Protein AF-0000000082829145 (afdb_homodimer)

Solvent-accessible surface area (backbone atoms only — not comparable to full-atom values): 9232 Å² total; per-residue (Å²): 115,72,64,49,70,62,58,74,67,75,69,55,41,47,52,39,36,50,47,48,38,61,70,49,51,44,55,50,40,52,54,29,48,72,74,36,54,67,49,25,45,45,22,25,45,38,38,21,51,51,17,46,53,55,36,31,68,70,41,58,73,79,53,17,55,54,51,51,51,51,52,48,51,52,46,54,54,52,47,51,60,60,67,64,53,73,132,115,74,64,49,69,62,60,72,66,77,69,53,42,49,53,40,36,49,47,48,37,61,71,49,51,44,55,50,40,53,54,29,47,72,75,36,54,67,48,26,46,45,22,25,45,38,38,21,52,52,17,47,50,54,36,31,67,70,41,58,72,79,53,18,54,55,51,50,52,52,52,50,52,51,46,54,54,53,47,50,59,59,68,65,52,72,131

Secondary structure (DSSP, 8-state):
--EEE-TT--S-HHHHHHHHIIIIIHHHHHHHHHH-HHHHHHHHHHHHHHHHHHHHTTS-HHHHHHHHHHHHHHHHHHHHHHHSS--/--EEE-TT--S-HHHHHHHHIIIIIHHHHHHHHHH-HHHHHHHHHHHHHHHHHHHHTTS-HHHHHHHHHHHHHHHHHHHHHHHSS--

Foldseek 3Di:
DDPPCLPPQDDDPVSSVVVCCVPPVVVVLVVCVVPPPVVSVVSVVVVVVVVLVVQLVVDDVVVSVVVSVVVVVVVVVVVVVVVPPDD/DDPPCLPPQDDDPVSSVVVCCVPPVVVVLVVCVVPPPVVSVVSVVVVVVVVLVVQLVVDDVVVSVVVSVVVVVVVVVVVVVVVPPDD

Structure (mmCIF, N/CA/C/O backbone):
data_AF-0000000082829145-model_v1
#
loop_
_entity.id
_entity.type
_entity.pdbx_description
1 polymer 'Uncharacterized protein'
#
loop_
_atom_site.group_PDB
_atom_site.id
_atom_site.type_symbol
_atom_site.label_atom_id
_atom_site.label_alt_id
_atom_site.label_comp_id
_atom_site.label_asym_id
_atom_site.label_entity_id
_atom_si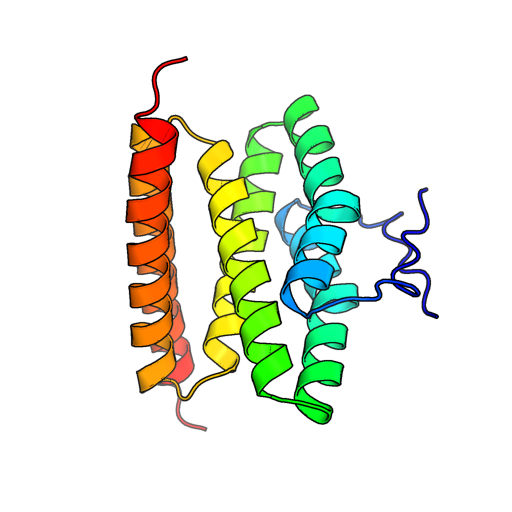te.label_seq_id
_atom_site.pdbx_PDB_ins_code
_atom_site.Cartn_x
_atom_site.Cartn_y
_atom_site.Cartn_z
_atom_site.occupancy
_atom_site.B_iso_or_equiv
_atom_site.auth_seq_id
_atom_site.auth_comp_id
_atom_site.auth_asym_id
_atom_site.auth_atom_id
_atom_site.pdbx_PDB_model_num
ATOM 1 N N . MET A 1 1 ? 23.922 -7.949 -1.153 1 25.48 1 MET A N 1
ATOM 2 C CA . MET A 1 1 ? 22.75 -7.422 -0.442 1 25.48 1 MET A CA 1
ATOM 3 C C . MET A 1 1 ? 22.406 -6.023 -0.942 1 25.48 1 MET A C 1
ATOM 5 O O . MET A 1 1 ? 23.25 -5.133 -0.957 1 25.48 1 MET A O 1
ATOM 9 N N . LYS A 1 2 ? 21.469 -5.723 -1.806 1 33.09 2 LYS A N 1
ATOM 10 C CA . LYS A 1 2 ? 21.594 -4.555 -2.672 1 33.09 2 LYS A CA 1
ATOM 11 C C . LYS A 1 2 ? 21.172 -3.281 -1.944 1 33.09 2 LYS A C 1
ATOM 13 O O . LYS A 1 2 ? 20.156 -3.273 -1.232 1 33.09 2 LYS A O 1
ATOM 18 N N . GLN A 1 3 ? 22.031 -2.449 -1.451 1 35.38 3 GLN A N 1
ATOM 19 C CA . GLN A 1 3 ? 21.859 -1.086 -0.962 1 35.38 3 GLN A CA 1
ATOM 20 C C . GLN A 1 3 ? 20.891 -0.3 -1.842 1 35.38 3 GLN A C 1
ATOM 22 O O . GLN A 1 3 ? 21.078 -0.202 -3.055 1 35.38 3 GLN A O 1
ATOM 27 N N . ILE A 1 4 ? 19.594 -0.264 -1.387 1 41.59 4 ILE A N 1
ATOM 28 C CA . ILE A 1 4 ? 18.766 0.614 -2.201 1 41.59 4 ILE A CA 1
ATOM 29 C C . ILE A 1 4 ? 19.047 2.07 -1.847 1 41.59 4 ILE A C 1
ATOM 31 O O . ILE A 1 4 ? 18.984 2.455 -0.676 1 41.59 4 ILE A O 1
ATOM 35 N N . GLU A 1 5 ? 19.906 2.652 -2.475 1 42.53 5 GLU A N 1
ATOM 36 C CA . GLU A 1 5 ? 20.125 4.086 -2.342 1 42.53 5 GLU A CA 1
ATOM 37 C C . GLU A 1 5 ? 18.859 4.883 -2.631 1 42.53 5 GLU A C 1
ATOM 39 O O . GLU A 1 5 ? 18.391 4.922 -3.771 1 42.53 5 GLU A O 1
ATOM 44 N N . LEU A 1 6 ? 18 4.969 -1.612 1 48.91 6 LEU A N 1
ATOM 45 C CA . LEU A 1 6 ? 16.828 5.836 -1.745 1 48.91 6 LEU A CA 1
ATOM 46 C C . LEU A 1 6 ? 17.25 7.285 -1.964 1 48.91 6 LEU A C 1
ATOM 48 O O . LEU A 1 6 ? 16.406 8.188 -1.97 1 48.91 6 LEU A O 1
ATOM 52 N N . ASN A 1 7 ? 18.5 7.559 -1.82 1 48.94 7 ASN A N 1
ATOM 53 C CA . ASN A 1 7 ? 18.938 8.953 -1.82 1 48.94 7 ASN A CA 1
ATOM 54 C C . ASN A 1 7 ? 18.219 9.766 -2.895 1 48.94 7 ASN A C 1
ATOM 56 O O . ASN A 1 7 ? 17.938 10.945 -2.697 1 48.94 7 ASN A O 1
ATOM 60 N N . THR A 1 8 ? 18.5 9.445 -4.152 1 50.94 8 THR A N 1
ATOM 61 C CA . THR A 1 8 ? 18.234 10.461 -5.164 1 50.94 8 THR A CA 1
ATOM 62 C C . THR A 1 8 ? 16.828 10.289 -5.738 1 50.94 8 THR A C 1
ATOM 64 O O . THR A 1 8 ? 16.641 10.328 -6.957 1 50.94 8 THR A O 1
ATOM 67 N N . ILE A 1 9 ? 15.969 9.734 -4.91 1 56.34 9 ILE A N 1
ATOM 68 C CA . ILE A 1 9 ? 14.68 9.68 -5.586 1 56.34 9 ILE A CA 1
ATOM 69 C C . ILE A 1 9 ? 14.141 11.094 -5.793 1 56.34 9 ILE A C 1
ATOM 71 O O . ILE A 1 9 ? 13.906 11.82 -4.824 1 56.34 9 ILE A O 1
ATOM 75 N N . SER A 1 10 ? 14.641 11.672 -6.941 1 65.38 10 SER A N 1
ATOM 76 C CA . SER A 1 10 ? 14.117 12.977 -7.344 1 65.38 10 SER A CA 1
ATOM 77 C C . SER A 1 10 ? 12.867 12.82 -8.203 1 65.38 10 SER A C 1
ATOM 79 O O . SER A 1 10 ? 12.711 11.828 -8.914 1 65.38 10 SER A O 1
ATOM 81 N N . GLY A 1 11 ? 11.758 13.453 -7.809 1 79.38 11 GLY A N 1
ATOM 82 C CA . GLY A 1 11 ? 10.531 13.492 -8.594 1 79.38 11 GLY A CA 1
ATOM 83 C C . GLY A 1 11 ? 9.305 13.828 -7.766 1 79.38 11 GLY A C 1
ATOM 84 O O . GLY A 1 11 ? 9.422 14.289 -6.629 1 79.38 11 GLY A O 1
ATOM 85 N N . THR A 1 12 ? 8.156 13.766 -8.391 1 90.06 12 THR A N 1
ATOM 86 C CA . THR A 1 12 ? 6.895 13.977 -7.699 1 90.06 12 THR A CA 1
ATOM 87 C C . THR A 1 12 ? 6.633 12.859 -6.695 1 90.06 12 THR A C 1
ATOM 89 O O . THR A 1 12 ? 7.297 11.82 -6.727 1 90.06 12 THR A O 1
ATOM 92 N N . SER A 1 13 ? 5.844 13.117 -5.766 1 92.44 13 SER A N 1
ATOM 93 C CA . SER A 1 13 ? 5.535 12.172 -4.699 1 92.44 13 SER A CA 1
ATOM 94 C C . SER A 1 13 ? 5.102 10.82 -5.27 1 92.44 13 SER A C 1
ATOM 96 O O . SER A 1 13 ? 5.48 9.773 -4.75 1 92.44 13 SER A O 1
ATOM 98 N N . ASP A 1 14 ? 4.336 10.867 -6.344 1 94 14 ASP A N 1
ATOM 99 C CA . ASP A 1 14 ? 3.885 9.625 -6.965 1 94 14 ASP A CA 1
ATOM 100 C C . ASP A 1 14 ? 5.051 8.883 -7.617 1 94 14 ASP A C 1
ATOM 102 O O . ASP A 1 14 ? 5.109 7.652 -7.574 1 94 14 ASP A O 1
ATOM 106 N N . GLN A 1 15 ? 5.988 9.586 -8.195 1 93.5 15 GLN A N 1
ATOM 107 C CA . GLN A 1 15 ? 7.156 8.977 -8.828 1 93.5 15 GLN A CA 1
ATOM 108 C C . GLN A 1 15 ? 8.062 8.328 -7.789 1 93.5 15 GLN A C 1
ATOM 110 O O . GLN A 1 15 ? 8.648 7.273 -8.039 1 93.5 15 GLN A O 1
ATOM 115 N N . ILE A 1 16 ? 8.18 9.023 -6.664 1 93 16 ILE A N 1
ATOM 116 C CA . ILE A 1 16 ? 9 8.492 -5.582 1 93 16 ILE A CA 1
ATOM 117 C C . ILE A 1 16 ? 8.414 7.164 -5.098 1 93 16 ILE A C 1
ATOM 119 O O . ILE A 1 16 ? 9.141 6.188 -4.906 1 93 16 ILE A O 1
ATOM 123 N N . ALA A 1 17 ? 7.082 7.121 -4.918 1 95.12 17 ALA A N 1
ATOM 124 C CA . ALA A 1 17 ? 6.418 5.883 -4.527 1 95.12 17 ALA A CA 1
ATOM 125 C C . ALA A 1 17 ? 6.676 4.773 -5.543 1 95.12 17 ALA A C 1
ATOM 127 O O . ALA A 1 17 ? 7.031 3.654 -5.176 1 95.12 17 ALA A O 1
ATOM 128 N N . GLU A 1 18 ? 6.59 5.074 -6.797 1 94.75 18 GLU A N 1
ATOM 129 C CA . GLU A 1 18 ? 6.797 4.098 -7.859 1 94.75 18 GLU A CA 1
ATOM 130 C C . GLU A 1 18 ? 8.219 3.533 -7.824 1 94.75 18 GLU A C 1
ATOM 132 O O . GLU A 1 18 ? 8.422 2.338 -8.039 1 94.75 18 GLU A O 1
ATOM 137 N N . GLU A 1 19 ? 9.109 4.422 -7.566 1 92.62 19 GLU A N 1
ATOM 138 C CA . GLU A 1 19 ? 10.5 3.984 -7.539 1 92.62 19 GLU A CA 1
ATOM 139 C C . GLU A 1 19 ? 10.758 3.016 -6.387 1 92.62 19 GLU A C 1
ATOM 141 O O . GLU A 1 19 ? 11.484 2.035 -6.543 1 92.62 19 GLU A O 1
ATOM 146 N N . ILE A 1 20 ? 10.18 3.299 -5.215 1 92.62 20 ILE A N 1
ATOM 147 C CA . ILE A 1 20 ? 10.32 2.398 -4.074 1 92.62 20 ILE A CA 1
ATOM 148 C C . ILE A 1 20 ? 9.734 1.031 -4.422 1 92.62 20 ILE A C 1
ATOM 150 O O . ILE A 1 20 ? 10.344 -0.002 -4.137 1 92.62 20 ILE A O 1
ATOM 154 N N . PHE A 1 21 ? 8.562 1.015 -5.074 1 95.19 21 PHE A N 1
ATOM 155 C CA . PHE A 1 21 ? 7.91 -0.24 -5.434 1 95.19 21 PHE A CA 1
ATOM 156 C C . PHE A 1 21 ? 8.711 -0.979 -6.5 1 95.19 21 PHE A C 1
ATOM 158 O O . PHE A 1 21 ? 8.836 -2.203 -6.449 1 95.19 21 PHE A O 1
ATOM 165 N N . LYS A 1 22 ? 9.289 -0.278 -7.418 1 93.81 22 LYS A N 1
ATOM 166 C CA . LYS A 1 22 ? 10.031 -0.896 -8.516 1 93.81 22 LYS A CA 1
ATOM 167 C C . LYS A 1 22 ? 11.367 -1.437 -8.031 1 93.81 22 LYS A C 1
ATOM 169 O O . LYS A 1 22 ? 11.797 -2.516 -8.453 1 93.81 22 LYS A O 1
ATOM 174 N N . LYS A 1 23 ? 11.961 -0.763 -7.121 1 91 23 LYS A N 1
ATOM 175 C CA . LYS A 1 23 ? 13.336 -1.09 -6.766 1 91 23 LYS A CA 1
ATOM 176 C C . LYS A 1 23 ? 13.391 -1.961 -5.516 1 91 23 LYS A C 1
ATOM 178 O O . LYS A 1 23 ? 14.359 -2.691 -5.301 1 91 23 LYS A O 1
ATOM 183 N N . ILE A 1 24 ? 12.359 -1.822 -4.742 1 91.5 24 ILE A N 1
ATOM 184 C CA . ILE A 1 24 ? 12.445 -2.504 -3.455 1 91.5 24 ILE A CA 1
ATOM 185 C C . ILE A 1 24 ? 11.328 -3.535 -3.34 1 91.5 24 ILE A C 1
ATOM 187 O O . ILE A 1 24 ? 11.586 -4.738 -3.281 1 91.5 24 ILE A O 1
ATOM 191 N N . ILE A 1 25 ? 10.07 -3.127 -3.418 1 95.12 25 ILE A N 1
ATOM 192 C CA . ILE A 1 25 ? 8.93 -3.986 -3.1 1 95.12 25 ILE A CA 1
ATOM 193 C C . ILE A 1 25 ? 8.711 -4.992 -4.227 1 95.12 25 ILE A C 1
ATOM 195 O O . ILE A 1 25 ? 8.531 -6.188 -3.975 1 95.12 25 ILE A O 1
ATOM 199 N N . GLY A 1 26 ? 8.781 -4.488 -5.445 1 94.5 26 GLY A N 1
ATOM 200 C CA . GLY A 1 26 ? 8.57 -5.355 -6.594 1 94.5 26 GLY A CA 1
ATOM 201 C C . GLY A 1 26 ? 9.508 -6.551 -6.613 1 94.5 26 GLY A C 1
ATOM 202 O O . GLY A 1 26 ? 9.062 -7.695 -6.66 1 94.5 26 GLY A O 1
ATOM 203 N N . PRO A 1 27 ? 10.797 -6.266 -6.57 1 93 27 PRO A N 1
ATOM 204 C CA . PRO A 1 27 ? 11.773 -7.359 -6.582 1 93 27 PRO A CA 1
ATOM 205 C C . PRO A 1 27 ? 11.586 -8.328 -5.414 1 93 27 PRO A C 1
ATOM 207 O O . PRO A 1 27 ? 11.805 -9.531 -5.566 1 93 27 PRO A O 1
ATOM 210 N N . MET A 1 28 ? 11.148 -7.848 -4.262 1 91.81 28 MET A N 1
ATOM 211 C CA . MET A 1 28 ? 10.891 -8.719 -3.117 1 91.81 28 MET A CA 1
ATOM 212 C C . MET A 1 28 ? 9.695 -9.633 -3.389 1 91.81 28 MET A C 1
ATOM 214 O O . MET A 1 28 ? 9.742 -10.82 -3.07 1 91.81 28 MET A O 1
ATOM 218 N N . VAL A 1 29 ? 8.703 -9.125 -3.99 1 95.44 29 VAL A N 1
ATOM 219 C CA . VAL A 1 29 ? 7.527 -9.922 -4.336 1 95.44 29 VAL A CA 1
ATOM 220 C C . VAL A 1 29 ? 7.906 -11 -5.348 1 95.44 29 VAL A C 1
ATOM 222 O O . VAL A 1 29 ? 7.492 -12.148 -5.219 1 95.44 29 VAL A O 1
ATOM 225 N N . ASP A 1 30 ? 8.695 -10.594 -6.293 1 94.62 30 ASP A N 1
ATOM 226 C CA . ASP A 1 30 ? 9.125 -11.555 -7.305 1 94.62 30 ASP A CA 1
ATOM 227 C C . ASP A 1 30 ? 9.891 -12.711 -6.668 1 94.62 30 ASP A C 1
ATOM 229 O O . ASP A 1 30 ? 9.664 -13.875 -7.004 1 94.62 30 ASP A O 1
ATOM 233 N N . GLU A 1 31 ? 10.82 -12.336 -5.785 1 91.44 31 GLU A N 1
ATOM 234 C CA . GLU A 1 31 ? 11.602 -13.359 -5.102 1 91.44 31 GLU A CA 1
ATOM 235 C C . GLU A 1 31 ? 10.695 -14.281 -4.285 1 91.44 31 GLU A C 1
ATOM 237 O O . GLU A 1 31 ? 10.852 -15.508 -4.328 1 91.44 31 GLU A O 1
ATOM 242 N N . MET A 1 32 ? 9.75 -13.727 -3.57 1 92.38 32 MET A N 1
ATOM 243 C CA . MET A 1 32 ? 8.836 -14.516 -2.752 1 92.38 32 MET A CA 1
ATOM 244 C C . MET A 1 32 ? 7.949 -15.398 -3.627 1 92.38 32 MET A C 1
ATOM 246 O O . MET A 1 32 ? 7.68 -16.547 -3.281 1 92.38 32 MET A O 1
ATOM 250 N N . ASN A 1 33 ? 7.508 -14.781 -4.738 1 94.69 33 ASN A N 1
ATOM 251 C CA . ASN A 1 33 ? 6.68 -15.547 -5.664 1 94.69 33 ASN A CA 1
ATOM 252 C C . ASN A 1 33 ? 7.414 -16.781 -6.176 1 94.69 33 ASN A C 1
ATOM 254 O O . ASN A 1 33 ? 6.797 -17.828 -6.402 1 94.69 33 ASN A O 1
ATOM 258 N N . SER A 1 34 ? 8.656 -16.594 -6.348 1 93.88 34 SER A N 1
ATOM 259 C CA . SER A 1 34 ? 9.461 -17.688 -6.887 1 93.88 34 SER A CA 1
ATOM 260 C C . SER A 1 34 ? 9.703 -18.75 -5.836 1 93.88 34 SER A C 1
ATOM 262 O O . SER A 1 34 ? 9.906 -19.922 -6.172 1 93.88 34 SER A O 1
ATOM 264 N N . GLN A 1 35 ? 9.625 -18.438 -4.559 1 91.38 35 GLN A N 1
ATOM 265 C CA . GLN A 1 35 ? 9.945 -19.375 -3.482 1 91.38 35 GLN A CA 1
ATOM 266 C C . GLN A 1 35 ? 8.68 -19.922 -2.838 1 91.38 35 GLN A C 1
ATOM 268 O O . GLN A 1 35 ? 8.578 -21.125 -2.588 1 91.38 35 GLN A O 1
ATOM 273 N N . ASP A 1 36 ? 7.727 -19.062 -2.482 1 93.12 36 ASP A N 1
ATOM 274 C CA . ASP A 1 36 ? 6.504 -19.375 -1.753 1 93.12 36 ASP A CA 1
ATOM 275 C C . ASP A 1 36 ? 5.398 -18.375 -2.068 1 93.12 36 ASP A C 1
ATOM 277 O O . ASP A 1 36 ? 5.34 -17.297 -1.466 1 93.12 36 ASP A O 1
ATOM 281 N N . LYS A 1 37 ? 4.5 -18.766 -2.838 1 94 37 LYS A N 1
ATOM 282 C CA . LYS A 1 37 ? 3.426 -17.891 -3.287 1 94 37 LYS A CA 1
ATOM 283 C C . LYS A 1 37 ? 2.598 -17.375 -2.109 1 94 37 LYS A C 1
ATOM 285 O O . LYS A 1 37 ? 2.105 -16.25 -2.129 1 94 37 LYS A O 1
ATOM 290 N N . ASP A 1 38 ? 2.451 -18.203 -1.12 1 95.19 38 ASP A N 1
ATOM 291 C CA . ASP A 1 38 ? 1.685 -17.781 0.053 1 95.19 38 ASP A CA 1
ATOM 292 C C . ASP A 1 38 ? 2.383 -16.656 0.795 1 95.19 38 ASP A C 1
ATOM 294 O O . ASP A 1 38 ? 1.726 -15.742 1.313 1 95.19 38 ASP A O 1
ATOM 298 N N . SER A 1 39 ? 3.744 -16.766 0.808 1 94.38 39 SER A N 1
ATOM 299 C CA . SER A 1 39 ? 4.508 -15.688 1.423 1 94.38 39 SER A CA 1
ATOM 300 C C . SER A 1 39 ? 4.34 -14.383 0.651 1 94.38 39 SER A C 1
ATOM 302 O O . SER A 1 39 ? 4.258 -13.305 1.248 1 94.38 39 SER A O 1
ATOM 304 N N . ALA A 1 40 ? 4.266 -14.453 -0.682 1 96.25 40 ALA A N 1
ATOM 305 C CA . ALA A 1 40 ? 4.047 -13.273 -1.511 1 96.25 40 ALA A CA 1
ATOM 306 C C . ALA A 1 40 ? 2.676 -12.656 -1.245 1 96.25 40 ALA A C 1
ATOM 308 O O . ALA A 1 40 ? 2.543 -11.438 -1.145 1 96.25 40 ALA A O 1
ATOM 309 N N . LYS A 1 41 ? 1.713 -13.492 -1.046 1 96.94 41 LYS A N 1
ATOM 310 C CA . LYS A 1 41 ? 0.36 -13.031 -0.75 1 96.94 41 LYS A CA 1
ATOM 311 C C . LYS A 1 41 ? 0.314 -12.281 0.578 1 96.94 41 LYS A C 1
ATOM 313 O O . LYS A 1 41 ? -0.281 -11.203 0.668 1 96.94 41 LYS A O 1
ATOM 318 N N . VAL A 1 42 ? 0.936 -12.875 1.525 1 96.81 42 VAL A N 1
ATOM 319 C CA . VAL A 1 42 ? 0.949 -12.25 2.846 1 96.81 42 VAL A CA 1
ATOM 320 C C . VAL A 1 42 ? 1.7 -10.922 2.783 1 96.81 42 VAL A C 1
ATOM 322 O O . VAL A 1 42 ? 1.271 -9.93 3.379 1 96.81 42 VAL A O 1
ATOM 325 N N . PHE A 1 43 ? 2.807 -10.891 2.082 1 96.88 43 PHE A N 1
ATOM 326 C CA . PHE A 1 43 ? 3.605 -9.68 1.949 1 96.88 43 PHE A CA 1
ATOM 327 C C . PHE A 1 43 ? 2.811 -8.586 1.25 1 96.88 43 PHE A C 1
ATOM 329 O O . PHE A 1 43 ? 2.727 -7.461 1.747 1 96.88 43 PHE A O 1
ATOM 336 N N . THR A 1 44 ? 2.197 -8.906 0.156 1 98 44 THR A N 1
ATOM 337 C CA . THR A 1 44 ? 1.479 -7.891 -0.608 1 98 44 THR A CA 1
ATOM 338 C C . THR A 1 44 ? 0.22 -7.449 0.131 1 98 44 THR A C 1
ATOM 340 O O . THR A 1 44 ? -0.183 -6.289 0.039 1 98 44 THR A O 1
ATOM 343 N N . PHE A 1 45 ? -0.374 -8.328 0.853 1 97.88 45 PHE A N 1
ATOM 344 C CA . PHE A 1 45 ? -1.474 -7.953 1.734 1 97.88 45 PHE A CA 1
ATOM 345 C C . PHE A 1 45 ? -1.02 -6.914 2.754 1 97.88 45 PHE A C 1
ATOM 347 O O . PHE A 1 45 ? -1.691 -5.902 2.959 1 97.88 45 PHE A O 1
ATOM 354 N N . SER A 1 46 ? 0.057 -7.211 3.381 1 97.75 46 SER A N 1
ATOM 355 C CA . SER A 1 46 ? 0.587 -6.312 4.402 1 97.75 46 SER A CA 1
ATOM 356 C C . SER A 1 46 ? 0.926 -4.945 3.82 1 97.75 46 SER A C 1
ATOM 358 O O . SER A 1 46 ? 0.647 -3.916 4.438 1 97.75 46 SER A O 1
ATOM 360 N N . VAL A 1 47 ? 1.551 -4.957 2.59 1 98.12 47 VAL A N 1
ATOM 361 C CA . VAL A 1 47 ? 1.908 -3.711 1.921 1 98.12 47 VAL A CA 1
ATOM 362 C C . VAL A 1 47 ? 0.648 -2.895 1.639 1 98.12 47 VAL A C 1
ATOM 364 O O . VAL A 1 47 ? 0.608 -1.691 1.905 1 98.12 47 VAL A O 1
ATOM 367 N N . MET A 1 48 ? -0.401 -3.537 1.116 1 98 48 MET A N 1
ATOM 368 C CA . MET A 1 48 ? -1.664 -2.859 0.842 1 98 48 MET A CA 1
ATOM 369 C C . MET A 1 48 ? -2.279 -2.311 2.125 1 98 48 MET A C 1
ATOM 371 O O . MET A 1 48 ? -2.711 -1.158 2.17 1 98 48 MET A O 1
ATOM 375 N N . TRP A 1 49 ? -2.305 -3.072 3.154 1 97.75 49 TRP A N 1
ATOM 376 C CA . TRP A 1 49 ? -2.9 -2.711 4.438 1 97.75 49 TRP A CA 1
ATOM 377 C C . TRP A 1 49 ? -2.191 -1.507 5.047 1 97.75 49 TRP A C 1
ATOM 379 O O . TRP A 1 49 ? -2.838 -0.541 5.461 1 97.75 49 TRP A O 1
ATOM 389 N N . LEU A 1 50 ? -0.926 -1.587 5.09 1 97.94 50 LEU A N 1
ATOM 390 C CA . LEU A 1 5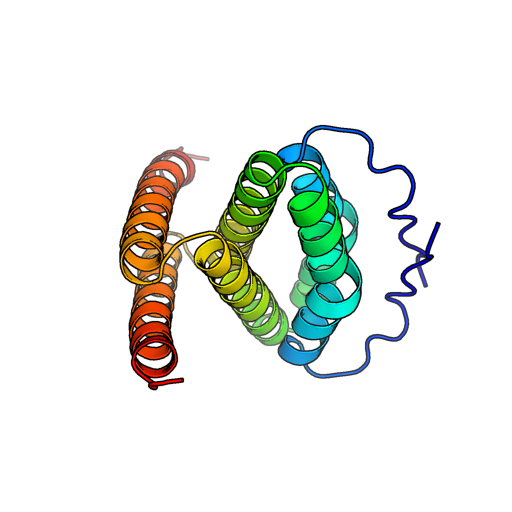0 ? -0.128 -0.491 5.633 1 97.94 50 LEU A CA 1
ATOM 391 C C . LEU A 1 50 ? -0.27 0.761 4.773 1 97.94 50 LEU A C 1
ATOM 393 O O . LEU A 1 50 ? -0.308 1.876 5.297 1 97.94 50 LEU A O 1
ATOM 397 N N . GLY A 1 51 ? -0.342 0.543 3.432 1 98.06 51 GLY A N 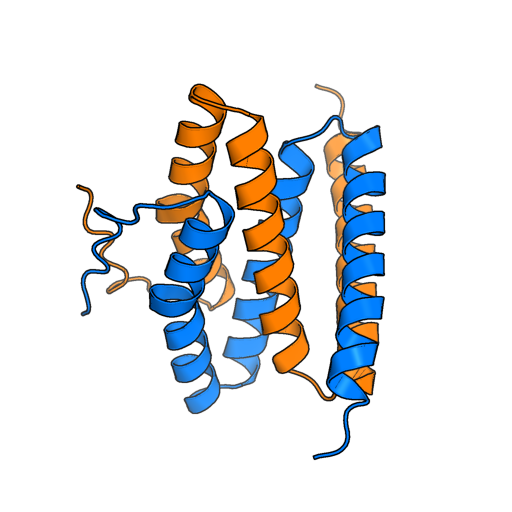1
ATOM 398 C CA . GLY A 1 51 ? -0.608 1.672 2.553 1 98.06 51 GLY A CA 1
ATOM 399 C C . GLY A 1 51 ? -1.929 2.357 2.848 1 98.06 51 GLY A C 1
ATOM 400 O O . GLY A 1 51 ? -2.002 3.588 2.871 1 98.06 51 GLY A O 1
ATOM 401 N N . MET A 1 52 ? -3.002 1.62 3.105 1 97.56 52 MET A N 1
ATOM 402 C CA . MET A 1 52 ? -4.309 2.174 3.451 1 97.56 52 MET A CA 1
ATOM 403 C C . MET A 1 52 ? -4.242 2.945 4.766 1 97.56 52 MET A C 1
ATOM 405 O O . MET A 1 52 ? -4.832 4.016 4.891 1 97.56 52 MET A O 1
ATOM 409 N N . ALA A 1 53 ? -3.502 2.385 5.688 1 96.69 53 ALA A N 1
ATOM 410 C CA . ALA A 1 53 ? -3.395 3.018 7 1 96.69 53 ALA A CA 1
ATOM 411 C C . ALA A 1 53 ? -2.688 4.367 6.898 1 96.69 53 ALA A C 1
ATOM 413 O O . ALA A 1 53 ? -3.115 5.348 7.516 1 96.69 53 ALA A O 1
ATOM 414 N N . LEU A 1 54 ? -1.623 4.43 6.113 1 97.19 54 LEU A N 1
ATOM 415 C CA . LEU A 1 54 ? -0.886 5.68 5.953 1 97.19 54 LEU A CA 1
ATOM 416 C C . LEU A 1 54 ? -1.739 6.727 5.246 1 97.19 54 LEU A C 1
ATOM 418 O O . LEU A 1 54 ? -1.735 7.898 5.629 1 97.19 54 LEU A O 1
ATOM 422 N N . TYR A 1 55 ? -2.42 6.258 4.207 1 97.31 55 TYR A N 1
ATOM 423 C CA . TYR A 1 55 ? -3.285 7.18 3.479 1 97.31 55 TYR A CA 1
ATOM 424 C C . TYR A 1 55 ? -4.418 7.68 4.367 1 97.31 55 TYR A C 1
ATOM 426 O O . TYR A 1 55 ? -4.738 8.875 4.363 1 97.31 55 TYR A O 1
ATOM 434 N N . ALA A 1 56 ? -5.031 6.844 5.172 1 96.12 56 ALA A N 1
ATOM 435 C CA . ALA A 1 56 ? -6.102 7.211 6.094 1 96.12 56 ALA A CA 1
ATOM 436 C C . ALA A 1 56 ? -5.633 8.266 7.09 1 96.12 56 ALA A C 1
ATOM 438 O O . ALA A 1 56 ? -6.387 9.18 7.445 1 96.12 56 ALA A O 1
ATOM 439 N N . ALA A 1 57 ? -4.406 8.156 7.473 1 94.94 57 ALA A N 1
ATOM 440 C CA . ALA A 1 57 ? -3.854 9.039 8.5 1 94.94 57 ALA A CA 1
ATOM 441 C C . ALA A 1 57 ? -3.703 10.461 7.98 1 94.94 57 ALA A C 1
ATOM 443 O O . ALA A 1 57 ? -3.482 11.391 8.758 1 94.94 57 ALA A O 1
ATOM 444 N N . GLN A 1 58 ? -3.844 10.594 6.664 1 95.94 58 GLN A N 1
ATOM 445 C CA . GLN A 1 58 ? -3.709 11.93 6.078 1 95.94 58 GLN A CA 1
ATOM 446 C C . GLN A 1 58 ? -4.996 12.727 6.234 1 95.94 58 GLN A C 1
ATOM 448 O O . GLN A 1 58 ? -5.031 13.922 5.93 1 95.94 58 GLN A O 1
ATOM 453 N N . PHE A 1 59 ? -6.047 12.109 6.727 1 94.5 59 PHE A N 1
ATOM 454 C CA . PHE A 1 59 ? -7.363 12.734 6.797 1 94.5 59 PHE A CA 1
ATOM 455 C C . PHE A 1 59 ? -7.953 12.594 8.195 1 94.5 59 PHE A C 1
ATOM 457 O O . PHE A 1 59 ? -7.488 11.773 8.992 1 94.5 59 PHE A O 1
ATOM 464 N N . GLU A 1 60 ? -8.969 13.445 8.469 1 91.19 60 GLU A N 1
ATOM 465 C CA . GLU A 1 60 ? -9.797 13.195 9.641 1 91.19 60 GLU A CA 1
ATOM 466 C C . GLU A 1 60 ? -10.539 11.867 9.523 1 91.19 60 GLU A C 1
ATOM 468 O O . GLU A 1 60 ? -10.93 11.469 8.422 1 91.19 60 GLU A O 1
ATOM 473 N N . PRO A 1 61 ? -10.75 11.133 10.625 1 85.44 61 PRO A N 1
ATOM 474 C CA . PRO A 1 61 ? -11.305 9.781 10.594 1 85.44 61 PRO A CA 1
ATOM 475 C C . PRO A 1 61 ? -12.57 9.68 9.742 1 85.44 61 PRO A C 1
ATOM 477 O O . PRO A 1 61 ? -12.734 8.727 8.984 1 85.44 61 PRO A O 1
ATOM 480 N N . HIS A 1 62 ? -13.422 10.617 9.836 1 83.56 62 HIS A N 1
ATOM 481 C CA . HIS A 1 62 ? -14.672 10.555 9.078 1 83.56 62 HIS A CA 1
ATOM 482 C C . HIS A 1 62 ? -14.414 10.711 7.586 1 83.56 62 HIS A C 1
ATOM 484 O O . HIS A 1 62 ? -15.094 10.086 6.766 1 83.56 62 HIS A O 1
ATOM 490 N N . ASN A 1 63 ? -13.477 11.422 7.207 1 92.25 63 ASN A N 1
ATOM 491 C CA . ASN A 1 63 ? -13.117 11.633 5.805 1 92.25 63 ASN A CA 1
ATOM 492 C C . ASN A 1 63 ? -12.219 10.516 5.285 1 92.25 63 ASN A C 1
ATOM 494 O O . ASN A 1 63 ? -12.227 10.211 4.094 1 92.25 63 ASN A O 1
ATOM 498 N N . ALA A 1 64 ? -11.438 9.953 6.254 1 93.19 64 ALA A N 1
ATOM 499 C CA . ALA A 1 64 ? -10.484 8.914 5.875 1 93.19 64 ALA A CA 1
ATOM 500 C C . ALA A 1 64 ? -11.195 7.73 5.23 1 93.19 64 ALA A C 1
ATOM 502 O O . ALA A 1 64 ? -10.805 7.27 4.156 1 93.19 64 ALA A O 1
ATOM 503 N N . LYS A 1 65 ? -12.289 7.293 5.801 1 92.19 65 LYS A N 1
ATOM 504 C CA . LYS A 1 65 ? -13.016 6.129 5.305 1 92.19 65 LYS A CA 1
ATOM 505 C C . LYS A 1 65 ? -13.617 6.398 3.928 1 92.19 65 LYS A C 1
ATOM 507 O O . LYS A 1 65 ? -13.508 5.566 3.025 1 92.19 65 LYS A O 1
ATOM 512 N N . LYS A 1 66 ? -14.227 7.512 3.85 1 93.81 66 LYS A N 1
ATOM 513 C CA . LYS A 1 66 ? -14.852 7.887 2.58 1 93.81 66 LYS A CA 1
ATOM 514 C C . LYS A 1 66 ? -13.805 7.988 1.47 1 93.81 66 LYS A C 1
ATOM 516 O O . LYS A 1 66 ? -14.039 7.527 0.35 1 93.81 66 LYS A O 1
ATOM 521 N N . THR A 1 67 ? -12.758 8.57 1.786 1 95.75 67 THR A N 1
ATOM 522 C CA . THR A 1 67 ? -11.695 8.781 0.804 1 95.75 67 THR A CA 1
ATOM 523 C C . THR A 1 67 ? -11.086 7.453 0.38 1 95.75 67 THR A C 1
ATOM 525 O O . THR A 1 67 ? -10.828 7.227 -0.806 1 95.75 67 THR A O 1
ATOM 528 N N . ILE A 1 68 ? -10.828 6.578 1.336 1 95.88 68 ILE A N 1
ATOM 529 C CA . ILE A 1 68 ? -10.281 5.266 1.019 1 95.88 68 ILE A CA 1
ATOM 530 C C . ILE A 1 68 ? -11.266 4.488 0.145 1 95.88 68 ILE A C 1
ATOM 532 O O . ILE A 1 68 ? -10.875 3.914 -0.876 1 95.88 68 ILE A O 1
ATOM 536 N N . GLN A 1 69 ? -12.555 4.516 0.582 1 93.62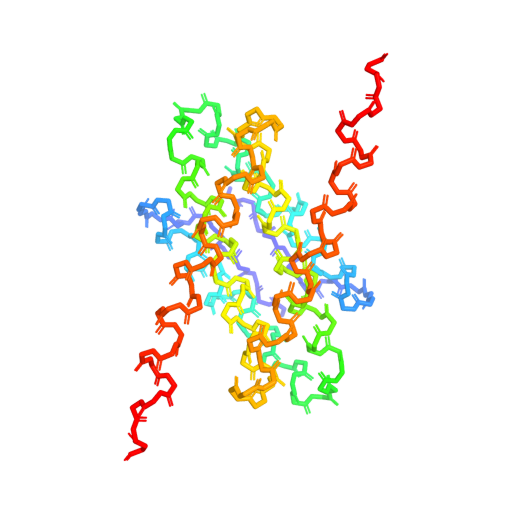 69 GLN A N 1
ATOM 537 C CA . GLN A 1 69 ? -13.562 3.801 -0.191 1 93.62 69 GLN A CA 1
ATOM 538 C C . GLN A 1 69 ? -13.648 4.34 -1.616 1 93.62 69 GLN A C 1
ATOM 540 O O . GLN A 1 69 ? -13.758 3.568 -2.572 1 93.62 69 GLN A O 1
ATOM 545 N N . PHE A 1 70 ? -13.617 5.617 -1.738 1 95.94 70 PHE A N 1
ATOM 546 C CA . PHE A 1 70 ? -13.648 6.23 -3.061 1 95.94 70 PHE A CA 1
ATOM 547 C C . PHE A 1 70 ? -12.453 5.781 -3.896 1 95.94 70 PHE A C 1
ATOM 549 O O . PHE A 1 70 ? -12.609 5.43 -5.07 1 95.94 70 PHE A O 1
ATOM 556 N N . SER A 1 71 ? -11.289 5.773 -3.307 1 96.06 71 SER A N 1
ATOM 557 C CA . SER A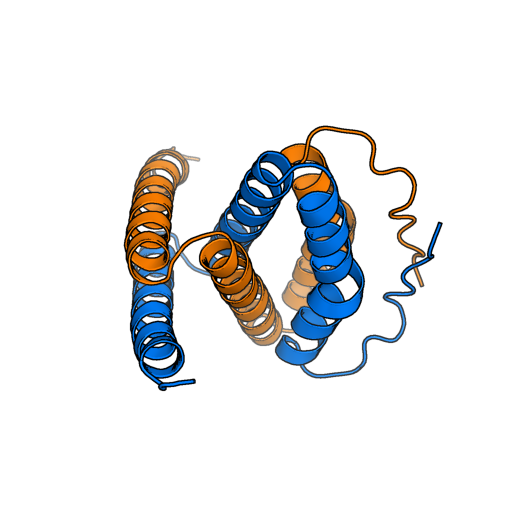 1 71 ? -10.062 5.379 -4 1 96.06 71 SER A CA 1
ATOM 558 C C . SER A 1 71 ? -10.109 3.912 -4.41 1 96.06 71 SER A C 1
ATOM 560 O O . SER A 1 71 ? -9.672 3.555 -5.508 1 96.06 71 SER A O 1
ATOM 562 N N . VAL A 1 72 ? -10.672 3.127 -3.545 1 95.38 72 VAL A N 1
ATOM 563 C CA . VAL A 1 72 ? -10.797 1.702 -3.83 1 95.38 72 VAL A CA 1
ATOM 564 C C . VAL A 1 72 ? -11.773 1.488 -4.988 1 95.38 72 VAL A C 1
ATOM 566 O O . VAL A 1 72 ? -11.508 0.688 -5.887 1 95.38 72 VAL A O 1
ATOM 569 N N . ASP A 1 73 ? -12.828 2.182 -4.941 1 94.75 73 ASP A N 1
ATOM 570 C CA . ASP A 1 73 ? -13.797 2.084 -6.027 1 94.75 73 ASP A CA 1
ATOM 571 C C . ASP A 1 73 ? -13.164 2.475 -7.363 1 94.75 73 ASP A C 1
ATOM 573 O O . ASP A 1 73 ? -13.398 1.817 -8.383 1 94.75 73 ASP A O 1
ATOM 577 N N . GLN A 1 74 ? -12.43 3.527 -7.332 1 95.62 74 GLN A N 1
ATOM 578 C CA . GLN A 1 74 ? -11.734 3.951 -8.547 1 95.62 74 GLN A CA 1
ATOM 579 C C . GLN A 1 74 ? -10.734 2.893 -9.008 1 95.62 74 GLN A C 1
ATOM 581 O O . GLN A 1 74 ? -10.594 2.652 -10.211 1 95.62 74 GLN A O 1
ATOM 586 N N . PHE A 1 75 ? -10.117 2.332 -8.07 1 95.69 75 PHE A N 1
ATOM 587 C CA . PHE A 1 75 ? -9.172 1.273 -8.391 1 95.69 75 PHE A CA 1
ATOM 588 C C . PHE A 1 75 ? -9.867 0.108 -9.078 1 95.69 75 PHE A C 1
ATOM 590 O O . PHE A 1 75 ? -9.375 -0.412 -10.086 1 95.69 75 PHE A O 1
ATOM 597 N N . MET A 1 76 ? -11 -0.345 -8.516 1 92.81 76 MET A N 1
ATOM 598 C CA . MET A 1 76 ? -11.75 -1.468 -9.07 1 92.81 76 MET A CA 1
ATOM 599 C C . MET A 1 76 ? -12.195 -1.169 -10.5 1 92.81 76 MET A C 1
ATOM 601 O O . MET A 1 76 ? -12.156 -2.049 -11.367 1 92.81 76 MET A O 1
ATOM 605 N N . GLN A 1 77 ? -12.586 0.031 -10.711 1 92.19 77 GLN A N 1
ATOM 606 C CA . GLN A 1 77 ? -13 0.43 -12.055 1 92.19 77 GLN A CA 1
ATOM 607 C C . GLN A 1 77 ? -11.828 0.365 -13.031 1 92.19 77 GLN A C 1
ATOM 609 O O . GLN A 1 77 ? -11.969 -0.121 -14.148 1 92.19 77 GLN A O 1
ATOM 614 N N . THR A 1 78 ? -10.727 0.895 -12.594 1 92 78 THR A N 1
ATOM 615 C CA . THR A 1 78 ? -9.523 0.887 -13.43 1 92 78 THR A CA 1
ATOM 616 C C . THR A 1 78 ? -9.055 -0.541 -13.68 1 92 78 THR A C 1
ATOM 618 O O . THR A 1 78 ? -8.656 -0.882 -14.797 1 92 78 THR A O 1
ATOM 621 N N . PHE A 1 79 ? -9.078 -1.295 -12.641 1 89.88 79 PHE A N 1
ATOM 622 C CA . PHE A 1 79 ? -8.688 -2.699 -12.711 1 89.88 79 PHE A CA 1
ATOM 623 C C . PHE A 1 79 ? -9.531 -3.443 -13.742 1 89.88 79 PHE A C 1
ATOM 625 O O . PHE A 1 79 ? -9 -4.242 -14.516 1 89.88 79 PHE A O 1
ATOM 632 N N . ASP A 1 80 ? -10.82 -3.244 -13.758 1 86 80 ASP A N 1
ATOM 633 C CA . ASP A 1 80 ? -11.742 -3.865 -14.703 1 86 80 ASP A CA 1
ATOM 634 C C . ASP A 1 80 ? -11.367 -3.514 -16.141 1 86 80 ASP A C 1
ATOM 636 O O . ASP A 1 80 ? -11.469 -4.359 -17.047 1 86 80 ASP A O 1
ATOM 640 N N . LYS A 1 81 ? -10.977 -2.326 -16.281 1 84.56 81 LYS A N 1
ATOM 641 C CA . LYS A 1 81 ? -10.617 -1.873 -17.609 1 84.56 81 LYS A CA 1
ATOM 642 C C . LYS A 1 81 ? -9.359 -2.578 -18.109 1 84.56 81 LYS A C 1
ATOM 644 O O . LYS A 1 81 ? -9.258 -2.906 -19.297 1 84.56 81 LYS A O 1
ATOM 649 N N . PHE A 1 82 ? -8.445 -2.824 -17.234 1 75.25 82 PHE A N 1
ATOM 650 C CA . PHE A 1 82 ? -7.18 -3.441 -17.609 1 75.25 82 PHE A CA 1
ATOM 651 C C . PHE A 1 82 ? -7.328 -4.953 -17.719 1 75.25 82 PHE A C 1
ATOM 653 O O . PHE A 1 82 ? -6.664 -5.59 -18.547 1 75.25 82 PHE A O 1
ATOM 660 N N . SER A 1 83 ? -8.062 -5.5 -16.797 1 68.75 83 SER A N 1
ATOM 661 C CA . SER A 1 83 ? -8.242 -6.949 -16.812 1 68.75 83 SER A CA 1
ATOM 662 C C . SER A 1 83 ? -9.109 -7.387 -17.984 1 68.75 83 SER A C 1
ATOM 664 O O . SER A 1 83 ? -9.062 -8.547 -18.391 1 68.75 83 SER A O 1
ATOM 666 N N . LYS A 1 84 ? -10.133 -6.645 -18.438 1 63 84 LYS A N 1
ATOM 667 C CA . LYS A 1 84 ? -10.93 -6.969 -19.609 1 63 84 LYS A CA 1
ATOM 668 C C . LYS A 1 84 ? -10.102 -6.867 -20.891 1 63 84 LYS A C 1
ATOM 670 O O . LYS A 1 84 ? -10.531 -7.309 -21.953 1 63 84 LYS A O 1
ATOM 675 N N . ARG A 1 85 ? -9.039 -6.199 -20.922 1 50.81 85 ARG A N 1
ATOM 676 C CA . ARG A 1 85 ? -8.352 -6.137 -22.203 1 50.81 85 ARG A CA 1
ATOM 677 C C . ARG A 1 85 ? -7.812 -7.508 -22.594 1 50.81 85 ARG A C 1
ATOM 679 O O . ARG A 1 85 ? -7.062 -8.125 -21.844 1 50.81 85 ARG A O 1
ATOM 686 N N . PRO A 1 86 ? -8.477 -8.188 -23.562 1 40.94 86 PRO A N 1
ATOM 687 C CA . PRO A 1 86 ? -8.008 -9.438 -24.172 1 40.94 86 PRO A CA 1
ATOM 688 C C . PRO A 1 86 ? -6.5 -9.469 -24.375 1 40.94 86 PRO A C 1
ATOM 690 O O . PRO A 1 86 ? -5.875 -8.414 -24.547 1 40.94 86 PRO A O 1
ATOM 693 N N . SER A 1 87 ? -5.758 -10.609 -23.859 1 32.75 87 SER A N 1
ATOM 694 C CA . SER A 1 87 ? -4.445 -10.82 -24.469 1 32.75 87 SER A CA 1
ATOM 695 C C . SER A 1 87 ? -4.445 -10.422 -25.938 1 32.75 87 SER A C 1
ATOM 697 O O . SER A 1 87 ? -5.441 -10.609 -26.641 1 32.75 87 SER A O 1
ATOM 699 N N . MET B 1 1 ? 22.656 10.328 3.32 1 25.81 1 MET B N 1
ATOM 700 C CA . MET B 1 1 ? 21.688 9.656 2.463 1 25.81 1 MET B CA 1
ATOM 701 C C . MET B 1 1 ? 21.422 8.234 2.943 1 25.81 1 MET B C 1
ATOM 703 O O . MET B 1 1 ? 22.344 7.441 3.088 1 25.81 1 MET B O 1
ATOM 707 N N . LYS B 1 2 ? 20.406 7.852 3.713 1 33.62 2 LYS B N 1
ATOM 708 C CA . LYS B 1 2 ? 20.547 6.703 4.602 1 33.62 2 LYS B CA 1
ATOM 709 C C . LYS B 1 2 ? 20.359 5.395 3.84 1 33.62 2 LYS B C 1
ATOM 711 O O . LYS B 1 2 ? 19.453 5.277 3.012 1 33.62 2 LYS B O 1
ATOM 716 N N . GLN B 1 3 ? 21.375 4.66 3.469 1 36 3 GLN B N 1
ATOM 717 C CA . GLN B 1 3 ? 21.422 3.293 2.965 1 36 3 GLN B CA 1
ATOM 718 C C . GLN B 1 3 ? 20.469 2.389 3.73 1 36 3 GLN B C 1
ATOM 720 O O . GLN B 1 3 ? 20.547 2.289 4.957 1 36 3 GLN B O 1
ATOM 725 N N . ILE B 1 4 ? 19.234 2.195 3.141 1 42.44 4 ILE B N 1
ATOM 726 C CA . ILE B 1 4 ? 18.422 1.219 3.859 1 42.44 4 ILE B CA 1
ATOM 727 C C . ILE B 1 4 ? 18.906 -0.193 3.541 1 42.44 4 ILE B C 1
ATOM 729 O O . ILE B 1 4 ? 19.016 -0.57 2.373 1 42.44 4 ILE B O 1
ATOM 733 N N . GLU B 1 5 ? 19.719 -0.695 4.273 1 43.16 5 GLU B N 1
ATOM 734 C CA . GLU B 1 5 ? 20.141 -2.09 4.16 1 43.16 5 GLU B CA 1
ATOM 735 C C . GLU B 1 5 ? 18.953 -3.035 4.297 1 43.16 5 GLU B C 1
ATOM 737 O O . GLU B 1 5 ? 18.391 -3.176 5.383 1 43.16 5 GLU B O 1
ATOM 742 N N . LEU B 1 6 ? 18.234 -3.211 3.188 1 49.16 6 LEU B N 1
ATOM 743 C CA . LEU B 1 6 ? 17.156 -4.195 3.18 1 49.16 6 LEU B CA 1
ATOM 744 C C . LEU B 1 6 ? 17.703 -5.598 3.438 1 49.16 6 LEU B C 1
ATOM 746 O O . LEU B 1 6 ? 16.938 -6.57 3.438 1 49.16 6 LEU B O 1
ATOM 750 N N . ASN B 1 7 ? 18.984 -5.766 3.354 1 48.47 7 ASN B N 1
ATOM 751 C CA . ASN B 1 7 ? 19.562 -7.102 3.379 1 48.47 7 ASN B CA 1
ATOM 752 C C . ASN B 1 7 ? 19 -7.941 4.52 1 48.47 7 ASN B C 1
ATOM 754 O O . ASN B 1 7 ? 19.062 -9.172 4.48 1 48.47 7 ASN B O 1
ATOM 758 N N . THR B 1 8 ? 18.953 -7.312 5.668 1 51.38 8 THR B N 1
ATOM 759 C CA . THR B 1 8 ? 18.781 -8.242 6.781 1 51.38 8 THR B CA 1
ATOM 760 C C . THR B 1 8 ? 17.328 -8.305 7.219 1 51.38 8 THR B C 1
ATOM 762 O O . THR B 1 8 ? 17.031 -8.383 8.414 1 51.38 8 THR B O 1
ATOM 765 N N . ILE B 1 9 ? 16.484 -7.934 6.305 1 56.69 9 ILE B N 1
ATOM 766 C CA . ILE B 1 9 ? 15.133 -8.039 6.855 1 56.69 9 ILE B CA 1
ATOM 767 C C . ILE B 1 9 ? 14.75 -9.508 7.016 1 56.69 9 ILE B C 1
ATOM 769 O O . ILE B 1 9 ? 14.695 -10.25 6.031 1 56.69 9 ILE B O 1
ATOM 773 N N . SER B 1 10 ? 15.203 -10.047 8.227 1 65.62 10 SER B N 1
ATOM 774 C CA . SER B 1 10 ? 14.789 -11.398 8.586 1 65.62 10 SER B CA 1
ATOM 775 C C . SER B 1 10 ? 13.445 -11.398 9.305 1 65.62 10 SER B C 1
ATOM 777 O O . SER B 1 10 ? 13.102 -10.43 9.984 1 65.62 10 SER B O 1
ATOM 779 N N . GLY B 1 11 ? 12.469 -12.195 8.82 1 79.69 11 GLY B N 1
ATOM 780 C CA . GLY B 1 11 ? 11.18 -12.375 9.477 1 79.69 11 GLY B CA 1
ATOM 781 C C . GLY B 1 11 ? 10.094 -12.852 8.531 1 79.69 11 GLY B C 1
ATOM 782 O O . GLY B 1 11 ? 10.383 -13.281 7.414 1 79.69 11 GLY B O 1
ATOM 783 N N . THR B 1 12 ? 8.883 -12.945 9.039 1 90.31 12 THR B N 1
ATOM 784 C CA . THR B 1 12 ? 7.73 -13.305 8.227 1 90.31 12 THR B CA 1
ATOM 785 C C . THR B 1 12 ? 7.441 -12.219 7.191 1 90.31 12 THR B C 1
ATOM 787 O O . THR B 1 12 ? 7.965 -11.109 7.289 1 90.31 12 THR B O 1
ATOM 790 N N . SER B 1 13 ? 6.801 -12.57 6.18 1 92.62 13 SER B N 1
ATOM 791 C CA . SER B 1 13 ? 6.488 -11.664 5.086 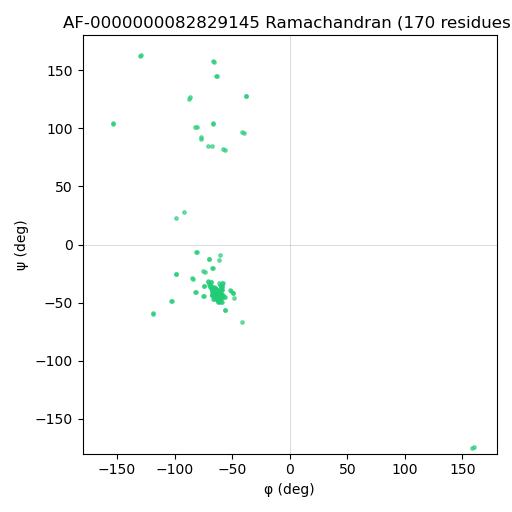1 92.62 13 SER B CA 1
ATOM 792 C C . SER B 1 13 ? 5.84 -10.383 5.602 1 92.62 13 SER B C 1
ATOM 794 O O . SER B 1 13 ? 6.145 -9.289 5.117 1 92.62 13 SER B O 1
ATOM 796 N N . ASP B 1 14 ? 4.965 -10.523 6.594 1 94.19 14 ASP B N 1
ATOM 797 C CA . ASP B 1 14 ? 4.309 -9.352 7.156 1 94.19 14 ASP B CA 1
ATOM 798 C C . ASP B 1 14 ? 5.297 -8.477 7.926 1 94.19 14 ASP B C 1
ATOM 800 O O . ASP B 1 14 ? 5.215 -7.25 7.883 1 94.19 14 ASP B O 1
ATOM 804 N N . GLN B 1 15 ? 6.25 -9.07 8.609 1 93.56 15 GLN B N 1
ATOM 805 C CA . GLN B 1 15 ? 7.262 -8.328 9.352 1 93.56 15 GLN B CA 1
ATOM 806 C C . GLN B 1 15 ? 8.195 -7.57 8.406 1 93.56 15 GLN B C 1
ATOM 808 O O . GLN B 1 15 ? 8.617 -6.453 8.711 1 93.56 15 GLN B O 1
ATOM 813 N N . ILE B 1 16 ? 8.5 -8.242 7.301 1 93.12 16 ILE B N 1
ATOM 814 C CA . ILE B 1 16 ? 9.352 -7.609 6.305 1 93.12 16 ILE B CA 1
ATOM 815 C C . ILE B 1 16 ? 8.664 -6.359 5.754 1 93.12 16 ILE B C 1
ATOM 817 O O . ILE B 1 16 ? 9.289 -5.301 5.637 1 93.12 16 ILE B O 1
ATOM 821 N N . ALA B 1 17 ? 7.371 -6.473 5.445 1 95.19 17 ALA B N 1
ATOM 822 C CA . ALA B 1 17 ? 6.605 -5.316 4.977 1 95.19 17 ALA B CA 1
ATOM 823 C C . ALA B 1 17 ? 6.625 -4.191 6.012 1 95.19 17 ALA B C 1
ATOM 825 O O . ALA B 1 17 ? 6.879 -3.035 5.672 1 95.19 17 ALA B O 1
ATOM 826 N N . GLU B 1 18 ? 6.441 -4.512 7.246 1 95 18 GLU B N 1
ATOM 827 C CA . GLU B 1 18 ? 6.418 -3.521 8.32 1 95 18 GLU B CA 1
ATOM 828 C C . GLU B 1 18 ? 7.754 -2.793 8.422 1 95 18 GLU B C 1
ATOM 830 O O . GLU B 1 18 ? 7.793 -1.581 8.648 1 95 18 GLU B O 1
ATOM 835 N N . GLU B 1 19 ? 8.773 -3.553 8.25 1 92.62 19 GLU B N 1
ATOM 836 C CA . GLU B 1 19 ? 10.102 -2.953 8.367 1 92.62 19 GLU B CA 1
ATOM 837 C C . GLU B 1 19 ? 10.352 -1.957 7.238 1 92.62 19 GLU B C 1
ATOM 839 O O . GLU B 1 19 ? 10.945 -0.898 7.461 1 92.62 19 GLU B O 1
ATOM 844 N N . ILE B 1 20 ? 9.938 -2.305 6.023 1 92.69 20 ILE B N 1
ATOM 845 C CA . ILE B 1 20 ? 10.086 -1.391 4.898 1 92.69 20 ILE B CA 1
ATOM 846 C C . ILE B 1 20 ? 9.312 -0.104 5.172 1 92.69 20 ILE B C 1
ATOM 848 O O . ILE B 1 20 ? 9.82 0.996 4.941 1 92.69 20 ILE B O 1
ATOM 852 N N . PHE B 1 21 ? 8.086 -0.23 5.707 1 95.12 21 PHE B N 1
ATOM 853 C CA . PHE B 1 21 ? 7.258 0.936 5.984 1 95.12 21 PHE B CA 1
ATOM 854 C C . PHE B 1 21 ? 7.852 1.76 7.125 1 95.12 21 PHE B C 1
ATOM 856 O O . PHE B 1 21 ? 7.836 2.992 7.078 1 95.12 21 PHE B O 1
ATOM 863 N N . LYS B 1 22 ? 8.414 1.127 8.102 1 94 22 LYS B N 1
ATOM 864 C CA . LYS B 1 22 ? 8.961 1.823 9.266 1 94 22 LYS B CA 1
ATOM 865 C C . LYS B 1 22 ? 10.266 2.525 8.914 1 94 22 LYS B C 1
ATOM 867 O O . LYS B 1 22 ? 10.516 3.645 9.367 1 94 22 LYS B O 1
ATOM 872 N N . LYS B 1 23 ? 11.023 1.939 8.078 1 91.06 23 LYS B N 1
ATOM 873 C CA . LYS B 1 23 ? 12.383 2.43 7.859 1 91.06 23 LYS B CA 1
ATOM 874 C C . LYS B 1 23 ? 12.453 3.305 6.609 1 91.06 23 LYS B C 1
ATOM 876 O O . LYS B 1 23 ? 13.352 4.145 6.488 1 91.06 23 LYS B O 1
ATOM 881 N N . ILE B 1 24 ? 11.531 3.039 5.727 1 91.56 24 ILE B N 1
ATOM 882 C CA . ILE B 1 24 ? 11.672 3.729 4.449 1 91.56 24 ILE B CA 1
ATOM 883 C C . ILE B 1 24 ? 10.453 4.621 4.211 1 91.56 24 ILE B C 1
ATOM 885 O O . ILE B 1 24 ? 10.578 5.848 4.168 1 91.56 24 ILE B O 1
ATOM 889 N N . ILE B 1 25 ? 9.242 4.066 4.176 1 95.06 25 ILE B N 1
ATOM 890 C CA . ILE B 1 25 ? 8.047 4.785 3.74 1 95.06 25 ILE B CA 1
ATOM 891 C C . ILE B 1 25 ? 7.602 5.754 4.836 1 95.06 25 ILE B C 1
ATOM 893 O O . ILE B 1 25 ? 7.305 6.918 4.559 1 95.06 25 ILE B O 1
ATOM 897 N N . GLY B 1 26 ? 7.609 5.262 6.047 1 94.44 26 GLY B N 1
ATOM 898 C CA . GLY B 1 26 ? 7.184 6.09 7.164 1 94.44 26 GLY B CA 1
ATOM 899 C C . GLY B 1 26 ? 7.961 7.387 7.27 1 94.44 26 GLY B C 1
ATOM 900 O O . GLY B 1 26 ? 7.375 8.469 7.266 1 94.44 26 GLY B O 1
ATOM 901 N N . PRO B 1 27 ? 9.281 7.262 7.371 1 92.94 27 PRO B N 1
ATOM 902 C CA . PRO B 1 27 ? 10.102 8.469 7.473 1 92.94 27 PRO B CA 1
ATOM 903 C C . PRO B 1 27 ? 9.914 9.414 6.289 1 92.94 27 PRO B C 1
ATOM 905 O O . PRO B 1 27 ? 9.969 10.633 6.453 1 92.94 27 PRO B O 1
ATOM 908 N N . MET B 1 28 ? 9.656 8.891 5.098 1 91.88 28 MET B N 1
ATOM 909 C CA . MET B 1 28 ? 9.406 9.727 3.926 1 91.88 28 MET B CA 1
ATOM 910 C C . MET B 1 28 ? 8.094 10.492 4.07 1 91.88 28 MET B C 1
ATOM 912 O O . MET B 1 28 ? 8.023 11.68 3.752 1 91.88 28 MET B O 1
ATOM 916 N N . VAL B 1 29 ? 7.117 9.867 4.574 1 95.31 29 VAL B N 1
ATOM 917 C CA . VAL B 1 29 ? 5.824 10.508 4.793 1 95.31 29 VAL B CA 1
ATOM 918 C C . VAL B 1 29 ? 5.965 11.617 5.832 1 95.31 29 VAL B C 1
ATOM 920 O O . VAL B 1 29 ? 5.426 12.711 5.656 1 95.31 29 VAL B O 1
ATOM 923 N N . ASP B 1 30 ? 6.688 11.305 6.855 1 94.56 30 ASP B N 1
ATOM 924 C CA . ASP B 1 30 ? 6.891 12.305 7.898 1 94.56 30 ASP B CA 1
ATOM 925 C C . ASP B 1 30 ? 7.574 13.547 7.344 1 94.56 30 ASP B C 1
ATOM 927 O O . ASP B 1 30 ? 7.168 14.672 7.648 1 94.56 30 ASP B O 1
ATOM 931 N N . GLU B 1 31 ? 8.633 13.289 6.566 1 91.5 31 GLU B N 1
ATOM 932 C CA . GLU B 1 31 ? 9.344 14.406 5.961 1 91.5 31 GLU B CA 1
ATOM 933 C C . GLU B 1 31 ? 8.43 15.219 5.051 1 91.5 31 GLU B C 1
ATOM 935 O O . GLU B 1 31 ? 8.43 16.453 5.098 1 91.5 31 GLU B O 1
ATOM 940 N N . MET B 1 32 ? 7.613 14.547 4.242 1 92.5 32 MET B N 1
ATOM 941 C CA . MET B 1 32 ? 6.703 15.227 3.328 1 92.5 32 MET B CA 1
ATOM 942 C C . MET B 1 32 ? 5.629 15.992 4.102 1 92.5 32 MET B C 1
ATOM 944 O O . MET B 1 32 ? 5.262 17.109 3.725 1 92.5 32 MET B O 1
ATOM 948 N N . ASN B 1 33 ? 5.16 15.336 5.16 1 94.69 33 ASN B N 1
ATOM 949 C CA . ASN B 1 33 ? 4.156 15.992 5.988 1 94.69 33 ASN B CA 1
ATOM 950 C C . ASN B 1 33 ? 4.676 17.297 6.57 1 94.69 33 ASN B C 1
ATOM 952 O O . ASN B 1 33 ? 3.918 18.266 6.73 1 94.69 33 ASN B O 1
ATOM 956 N N . SER B 1 34 ? 5.914 17.25 6.883 1 93.81 34 SER B N 1
ATOM 957 C CA . SER B 1 34 ? 6.52 18.422 7.496 1 93.81 34 SER B CA 1
ATOM 958 C C . SER B 1 34 ? 6.734 19.531 6.473 1 93.81 34 SER B C 1
ATOM 960 O O . SER B 1 34 ? 6.766 20.703 6.824 1 93.81 34 SER B O 1
ATOM 962 N N . GLN B 1 35 ? 6.824 19.203 5.195 1 91.38 35 GLN B N 1
ATOM 963 C CA . GLN B 1 35 ? 7.137 20.188 4.156 1 91.38 35 GLN B CA 1
ATOM 964 C C . GLN B 1 35 ? 5.879 20.594 3.387 1 91.38 35 GLN B C 1
ATOM 966 O O . GLN B 1 35 ? 5.656 21.766 3.127 1 91.38 35 GLN B O 1
ATOM 971 N N . ASP B 1 36 ? 5.082 19.609 2.936 1 93.12 36 ASP B N 1
ATOM 972 C CA . ASP B 1 36 ? 3.912 19.797 2.084 1 93.12 36 ASP B CA 1
ATOM 973 C C . ASP B 1 36 ? 2.91 18.656 2.283 1 93.12 36 ASP B C 1
ATOM 975 O O . ASP B 1 36 ? 3.049 17.594 1.686 1 93.12 36 ASP B O 1
ATOM 979 N N . LYS B 1 37 ? 1.894 18.922 2.943 1 94 37 LYS B N 1
ATOM 980 C CA . LYS B 1 37 ? 0.891 17.922 3.279 1 94 37 LYS B CA 1
ATOM 981 C C . LYS B 1 37 ? 0.258 17.328 2.021 1 94 37 LYS B C 1
ATOM 983 O O . LYS B 1 37 ? -0.096 16.156 1.993 1 94 37 LYS B O 1
ATOM 988 N N . ASP B 1 38 ? 0.14 18.125 1.023 1 95.12 38 ASP B N 1
ATOM 989 C CA . ASP B 1 38 ? -0.44 17.641 -0.224 1 95.12 38 ASP B CA 1
ATOM 990 C C . ASP B 1 38 ? 0.463 16.609 -0.881 1 95.12 38 ASP B C 1
ATOM 992 O O . ASP B 1 38 ? -0.023 15.625 -1.457 1 95.12 38 ASP B O 1
ATOM 996 N N . SER B 1 39 ? 1.783 16.875 -0.758 1 94.25 39 SER B N 1
ATOM 997 C CA . SER B 1 39 ? 2.73 15.906 -1.285 1 94.25 39 SER B CA 1
ATOM 998 C C . SER B 1 39 ? 2.643 14.586 -0.527 1 94.25 39 SER B C 1
ATOM 1000 O O . SER B 1 39 ? 2.748 13.508 -1.124 1 94.25 39 SER B O 1
ATOM 1002 N N . ALA B 1 40 ? 2.422 14.633 0.795 1 96.12 40 ALA B N 1
ATOM 1003 C CA . ALA B 1 40 ? 2.266 13.43 1.604 1 96.12 40 ALA B CA 1
ATOM 1004 C C . ALA B 1 40 ? 1.014 12.656 1.2 1 96.12 40 ALA B C 1
ATOM 1006 O O . ALA B 1 40 ? 1.041 11.43 1.092 1 96.12 40 ALA B O 1
ATOM 1007 N N . LYS B 1 41 ? -0.017 13.367 0.904 1 96.94 41 LYS B N 1
ATOM 1008 C CA . LYS B 1 41 ? -1.267 12.75 0.475 1 96.94 41 LYS B CA 1
ATOM 1009 C C . LYS B 1 41 ? -1.087 12.008 -0.847 1 96.94 41 LYS B C 1
ATOM 1011 O O . LYS B 1 41 ? -1.536 10.867 -0.994 1 96.94 41 LYS B O 1
ATOM 1016 N N . VAL B 1 42 ? -0.448 12.688 -1.732 1 96.75 42 VAL B N 1
ATOM 1017 C CA . VAL B 1 42 ? -0.223 12.078 -3.041 1 96.75 42 VAL B CA 1
ATOM 1018 C C . VAL B 1 42 ? 0.671 10.852 -2.895 1 96.75 42 VAL B C 1
ATOM 1020 O O . VAL B 1 42 ? 0.428 9.82 -3.523 1 96.75 42 VAL B O 1
ATOM 1023 N N . PHE B 1 43 ? 1.697 10.945 -2.084 1 96.75 43 PHE B N 1
ATOM 1024 C CA . PHE B 1 43 ? 2.617 9.836 -1.859 1 96.75 43 PHE B CA 1
ATOM 1025 C C . PHE B 1 43 ? 1.893 8.648 -1.238 1 96.75 43 PHE B C 1
ATOM 1027 O O . PHE B 1 43 ? 1.996 7.523 -1.732 1 96.75 43 PHE B O 1
ATOM 1034 N N . THR B 1 44 ? 1.129 8.898 -0.214 1 98 44 THR B N 1
ATOM 1035 C CA . THR B 1 44 ? 0.464 7.797 0.479 1 98 44 THR B CA 1
ATOM 1036 C C . THR B 1 44 ? -0.651 7.211 -0.382 1 98 44 THR B C 1
ATOM 1038 O O . THR B 1 44 ? -0.92 6.012 -0.325 1 98 44 THR B O 1
ATOM 1041 N N . PHE B 1 45 ? -1.257 8.016 -1.167 1 97.88 45 PHE B N 1
ATOM 1042 C CA . PHE B 1 45 ? -2.207 7.52 -2.154 1 97.88 45 PHE B CA 1
ATOM 1043 C C . PHE B 1 45 ? -1.53 6.551 -3.115 1 97.88 45 PHE B C 1
ATOM 1045 O O . PHE B 1 45 ? -2.053 5.465 -3.383 1 97.88 45 PHE B O 1
ATOM 1052 N N . SER B 1 46 ? -0.446 6.969 -3.623 1 97.75 46 SER B N 1
ATOM 1053 C CA . SER B 1 46 ? 0.29 6.148 -4.582 1 97.75 46 SER B CA 1
ATOM 1054 C C . SER B 1 46 ? 0.729 4.828 -3.959 1 97.75 46 SER B C 1
ATOM 1056 O O . SER B 1 46 ? 0.639 3.775 -4.594 1 97.75 46 SER B O 1
ATOM 1058 N N . VAL B 1 47 ? 1.232 4.898 -2.666 1 98.06 47 VAL B N 1
ATOM 1059 C CA . VAL B 1 47 ? 1.663 3.701 -1.956 1 98.06 47 VAL B CA 1
ATOM 1060 C C . VAL B 1 47 ? 0.486 2.74 -1.802 1 98.06 47 VAL B C 1
ATOM 1062 O O . VAL B 1 47 ? 0.616 1.541 -2.062 1 98.06 47 VAL B O 1
ATOM 1065 N N . MET B 1 48 ? -0.68 3.248 -1.401 1 98 48 MET B N 1
ATOM 1066 C CA . MET B 1 48 ? -1.876 2.422 -1.255 1 98 48 MET B CA 1
ATOM 1067 C C . MET B 1 48 ? -2.285 1.814 -2.592 1 98 48 MET B C 1
ATOM 1069 O O . MET B 1 48 ? -2.572 0.62 -2.674 1 98 48 MET B O 1
ATOM 1073 N N . TRP B 1 49 ? -2.299 2.584 -3.621 1 97.75 49 TRP B N 1
ATOM 1074 C CA . TRP B 1 49 ? -2.713 2.162 -4.953 1 97.75 49 TRP B CA 1
ATOM 1075 C C . TRP B 1 49 ? -1.808 1.056 -5.48 1 97.75 49 TRP B C 1
ATOM 1077 O O . TRP B 1 49 ? -2.289 0.024 -5.957 1 97.75 49 TRP B O 1
ATOM 1087 N N . LEU B 1 50 ? -0.563 1.279 -5.391 1 97.94 50 LEU B N 1
ATOM 1088 C CA . LEU B 1 50 ? 0.409 0.291 -5.84 1 97.94 50 LEU B CA 1
ATOM 1089 C C . LEU B 1 50 ? 0.331 -0.975 -4.992 1 97.94 50 LEU B C 1
ATOM 1091 O O . LEU B 1 50 ? 0.482 -2.084 -5.512 1 97.94 50 LEU B O 1
ATOM 1095 N N . GLY B 1 51 ? 0.106 -0.786 -3.672 1 98.06 51 GLY B N 1
ATOM 1096 C CA . GLY B 1 51 ? -0.113 -1.944 -2.82 1 98.06 51 GLY B CA 1
ATOM 1097 C C . GLY B 1 51 ? -1.306 -2.779 -3.244 1 98.06 51 GLY B C 1
ATOM 1098 O O . GLY B 1 51 ? -1.23 -4.012 -3.27 1 98.06 51 GLY B O 1
ATOM 1099 N N . MET B 1 52 ? -2.428 -2.168 -3.609 1 97.62 52 MET B N 1
ATOM 1100 C CA . MET B 1 52 ? -3.613 -2.871 -4.09 1 97.62 52 MET B CA 1
ATOM 1101 C C . MET B 1 52 ? -3.318 -3.617 -5.387 1 97.62 52 MET B C 1
ATOM 1103 O O . MET B 1 52 ? -3.756 -4.754 -5.566 1 97.62 52 MET B O 1
ATOM 1107 N N . ALA B 1 53 ? -2.57 -2.965 -6.234 1 96.75 53 ALA B N 1
ATOM 1108 C CA . ALA B 1 53 ? -2.25 -3.574 -7.523 1 96.75 53 ALA B CA 1
ATOM 1109 C C . ALA B 1 53 ? -1.4 -4.828 -7.34 1 96.75 53 ALA B C 1
ATOM 1111 O O . ALA B 1 53 ? -1.64 -5.848 -7.992 1 96.75 53 ALA B O 1
ATOM 1112 N N . LEU B 1 54 ? -0.411 -4.766 -6.449 1 97.25 54 LEU B N 1
ATOM 1113 C CA . LEU B 1 54 ? 0.451 -5.918 -6.203 1 97.25 54 LEU B CA 1
ATOM 1114 C C . LEU B 1 54 ? -0.338 -7.066 -5.586 1 97.25 54 LEU B C 1
ATOM 1116 O O . LEU B 1 54 ? -0.153 -8.227 -5.961 1 97.25 54 LEU B O 1
ATOM 1120 N N . TYR B 1 55 ? -1.166 -6.699 -4.625 1 97.31 55 TYR B N 1
ATOM 1121 C CA . TYR B 1 55 ? -1.984 -7.723 -3.986 1 97.31 55 TYR B CA 1
ATOM 1122 C C . TYR B 1 55 ? -2.951 -8.352 -4.984 1 97.31 55 TYR B C 1
ATOM 1124 O O . TYR B 1 55 ? -3.121 -9.57 -5.012 1 97.31 55 TYR B O 1
ATOM 1132 N N . ALA B 1 56 ? -3.58 -7.586 -5.848 1 96.12 56 ALA B N 1
ATOM 1133 C CA . ALA B 1 56 ? -4.5 -8.07 -6.871 1 96.12 56 ALA B CA 1
ATOM 1134 C C . ALA B 1 56 ? -3.803 -9.055 -7.809 1 96.12 56 ALA B C 1
ATOM 1136 O O . ALA B 1 56 ? -4.402 -10.047 -8.234 1 96.12 56 ALA B O 1
ATOM 1137 N N . ALA B 1 57 ? -2.561 -8.797 -8.07 1 94.94 57 ALA B N 1
ATOM 1138 C CA . ALA B 1 57 ? -1.803 -9.594 -9.031 1 94.94 57 ALA B CA 1
ATOM 1139 C C . ALA B 1 57 ? -1.535 -10.992 -8.492 1 94.94 57 ALA B C 1
ATOM 1141 O O . ALA B 1 57 ? -1.126 -11.891 -9.234 1 94.94 57 ALA B O 1
ATOM 1142 N N . GLN B 1 58 ? -1.799 -11.148 -7.188 1 95.94 58 GLN B N 1
ATOM 1143 C CA . GLN B 1 58 ? -1.562 -12.461 -6.586 1 95.94 58 GLN B CA 1
ATOM 1144 C C . GLN B 1 58 ? -2.721 -13.414 -6.867 1 95.94 58 GLN B C 1
ATOM 1146 O O . GLN B 1 58 ? -2.639 -14.602 -6.562 1 95.94 58 GLN B O 1
ATOM 1151 N N . PHE B 1 59 ? -3.7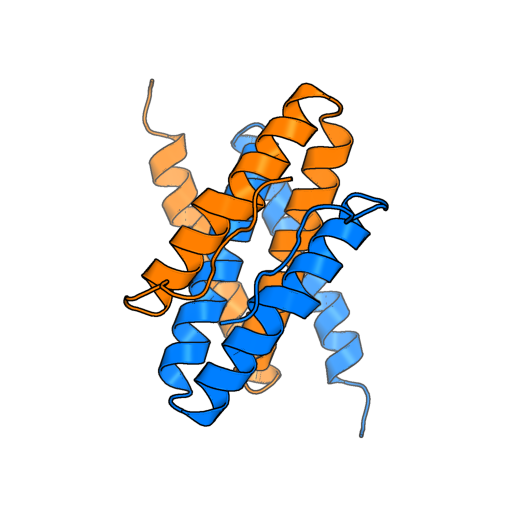81 -12.922 -7.461 1 94.5 59 PHE B N 1
ATOM 1152 C CA . PHE B 1 59 ? -4.996 -13.695 -7.664 1 94.5 59 PHE B CA 1
ATOM 1153 C C . PHE B 1 59 ? -5.453 -13.625 -9.117 1 94.5 59 PHE B C 1
ATOM 1155 O O . PHE B 1 59 ? -5.008 -12.75 -9.867 1 94.5 59 PHE B O 1
ATOM 1162 N N . GLU B 1 60 ? -6.332 -14.578 -9.477 1 91.19 60 GLU B N 1
ATOM 1163 C CA . GLU B 1 60 ? -7.055 -14.43 -10.734 1 91.19 60 GLU B CA 1
ATOM 1164 C C . GLU B 1 60 ? -7.961 -13.203 -10.703 1 91.19 60 GLU B C 1
ATOM 1166 O O . GLU B 1 60 ? -8.516 -12.852 -9.656 1 91.19 60 GLU B O 1
ATOM 1171 N N . PRO B 1 61 ? -8.141 -12.477 -11.828 1 85.5 61 PRO B N 1
ATOM 1172 C CA . PRO B 1 61 ? -8.859 -11.195 -11.859 1 85.5 61 PRO B CA 1
ATOM 1173 C C . PRO B 1 61 ? -10.211 -11.258 -11.156 1 85.5 61 PRO B C 1
ATOM 1175 O O . PRO B 1 61 ? -10.57 -10.328 -10.422 1 85.5 61 PRO B O 1
ATOM 1178 N N . HIS B 1 62 ? -10.945 -12.281 -11.336 1 83.5 62 HIS B N 1
ATOM 1179 C CA . HIS B 1 62 ? -12.258 -12.367 -10.719 1 83.5 62 HIS B CA 1
ATOM 1180 C C . HIS B 1 62 ? -12.148 -12.5 -9.203 1 83.5 62 HIS B C 1
ATOM 1182 O O . HIS B 1 62 ? -12.984 -11.969 -8.469 1 83.5 62 HIS B O 1
ATOM 1188 N N . ASN B 1 63 ? -11.172 -13.102 -8.719 1 92.31 63 ASN B N 1
ATOM 1189 C CA . ASN B 1 63 ? -10.953 -13.273 -7.289 1 92.31 63 ASN B CA 1
ATOM 1190 C C . ASN B 1 63 ? -10.242 -12.07 -6.68 1 92.31 63 ASN B C 1
ATOM 1192 O O . ASN B 1 63 ? -10.406 -11.781 -5.492 1 92.31 63 ASN B O 1
ATOM 1196 N N . ALA B 1 64 ? -9.438 -11.422 -7.555 1 93.25 64 ALA B N 1
ATOM 1197 C CA . ALA B 1 64 ? -8.656 -10.281 -7.082 1 93.25 64 ALA B CA 1
ATOM 1198 C C . ALA B 1 64 ? -9.562 -9.188 -6.516 1 93.25 64 ALA B C 1
ATOM 1200 O O . ALA B 1 64 ? -9.336 -8.703 -5.406 1 93.25 64 ALA B O 1
ATOM 1201 N N . LYS B 1 65 ? -10.633 -8.867 -7.207 1 92.19 65 LYS B N 1
ATOM 1202 C CA . LYS B 1 65 ? -11.539 -7.805 -6.793 1 92.19 65 LYS B CA 1
ATOM 1203 C C . LYS B 1 65 ? -12.242 -8.156 -5.488 1 92.19 65 LYS B C 1
ATOM 1205 O O . LYS B 1 65 ? -12.336 -7.324 -4.582 1 92.19 65 LYS B O 1
ATOM 1210 N N . LYS B 1 66 ? -12.727 -9.344 -5.469 1 93.69 66 LYS B N 1
ATOM 1211 C CA . LYS B 1 66 ? -13.438 -9.797 -4.273 1 93.69 66 LYS B CA 1
ATOM 1212 C C . LYS B 1 66 ? -12.516 -9.789 -3.057 1 93.69 66 LYS B C 1
ATOM 1214 O O . LYS B 1 66 ? -12.914 -9.359 -1.972 1 93.69 66 LYS B O 1
ATOM 1219 N N . THR B 1 67 ? -11.367 -10.234 -3.266 1 95.62 67 THR B N 1
ATOM 1220 C CA . THR B 1 67 ? -10.398 -10.328 -2.174 1 95.62 67 THR B CA 1
ATOM 1221 C C . THR B 1 67 ? -9.992 -8.938 -1.695 1 95.62 67 THR B C 1
ATOM 1223 O O . THR B 1 67 ? -9.891 -8.695 -0.491 1 95.62 67 THR B O 1
ATOM 1226 N N . ILE B 1 68 ?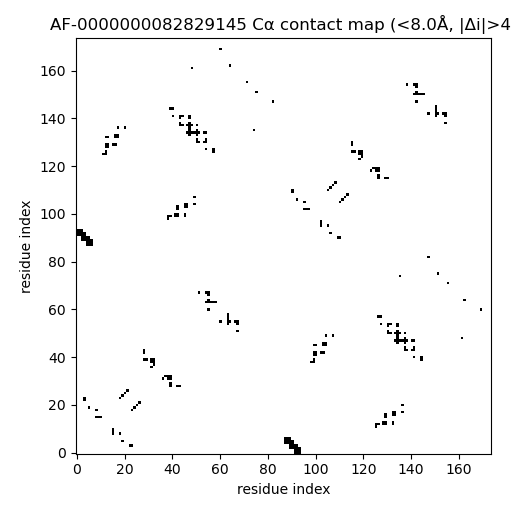 -9.742 -8.031 -2.623 1 95.88 68 ILE B N 1
ATOM 1227 C CA . ILE B 1 68 ? -9.383 -6.668 -2.258 1 95.88 68 ILE B CA 1
ATOM 1228 C C . ILE B 1 68 ? -10.539 -6.02 -1.494 1 95.88 68 ILE B C 1
ATOM 1230 O O . ILE B 1 68 ? -10.328 -5.414 -0.441 1 95.88 68 ILE B O 1
ATOM 1234 N N . GLN B 1 69 ? -11.766 -6.195 -2.061 1 93.5 69 GLN B N 1
ATOM 1235 C CA . GLN B 1 69 ? -12.93 -5.609 -1.4 1 93.5 69 GLN B CA 1
ATOM 1236 C C . GLN B 1 69 ? -13.102 -6.164 0.011 1 93.5 69 GLN B C 1
ATOM 1238 O O . GLN B 1 69 ? -13.391 -5.414 0.946 1 93.5 69 GLN B O 1
ATOM 1243 N N . PHE B 1 70 ? -12.93 -7.418 0.133 1 95.94 70 PHE B N 1
ATOM 1244 C CA . PHE B 1 70 ? -13.031 -8.039 1.447 1 95.94 70 PHE B CA 1
ATOM 1245 C C . PHE B 1 70 ? -11.992 -7.461 2.402 1 95.94 70 PHE B C 1
ATOM 1247 O O . PHE B 1 70 ? -12.305 -7.141 3.549 1 95.94 70 PHE B O 1
ATOM 1254 N N . SER B 1 71 ? -10.773 -7.324 1.935 1 96 71 SER B N 1
ATOM 1255 C CA . SER B 1 71 ? -9.688 -6.797 2.748 1 96 71 SER B CA 1
ATOM 1256 C C . SER B 1 71 ? -9.945 -5.348 3.148 1 96 71 SER B C 1
ATOM 1258 O O . SER B 1 71 ? -9.672 -4.953 4.281 1 96 71 SER B O 1
ATOM 1260 N N . VAL B 1 72 ? -10.508 -4.621 2.219 1 95.44 72 VAL B N 1
ATOM 1261 C CA . VAL B 1 72 ? -10.82 -3.225 2.484 1 95.44 72 VAL B CA 1
ATOM 1262 C C . VAL B 1 72 ? -11.93 -3.137 3.535 1 95.44 72 VAL B C 1
ATOM 1264 O O . VAL B 1 72 ? -11.852 -2.32 4.457 1 95.44 72 VAL B O 1
ATOM 1267 N N . ASP B 1 73 ? -12.891 -3.947 3.393 1 94.81 73 ASP B N 1
ATOM 1268 C CA . ASP B 1 73 ? -13.969 -3.973 4.375 1 94.81 73 ASP B CA 1
ATOM 1269 C C . ASP B 1 73 ? -13.438 -4.293 5.77 1 94.81 73 ASP B C 1
ATOM 1271 O O . ASP B 1 73 ? -13.844 -3.676 6.754 1 94.81 73 ASP B O 1
ATOM 1275 N N . GLN B 1 74 ? -12.57 -5.254 5.824 1 95.56 74 GLN B N 1
ATOM 1276 C CA . GLN B 1 74 ? -11.961 -5.605 7.102 1 95.56 74 GLN B CA 1
ATOM 1277 C C . GLN B 1 74 ? -11.148 -4.441 7.66 1 95.56 74 GLN B C 1
ATOM 1279 O O . GLN B 1 74 ? -11.156 -4.195 8.867 1 95.56 74 GLN B O 1
ATOM 1284 N N . PHE B 1 75 ? -10.5 -3.803 6.797 1 95.69 75 PHE B N 1
ATOM 1285 C CA . PHE B 1 75 ? -9.719 -2.641 7.207 1 95.69 75 PHE B CA 1
ATOM 1286 C C . PHE B 1 75 ? -10.617 -1.571 7.812 1 95.69 75 PHE B C 1
ATOM 1288 O O . PHE B 1 75 ? -10.305 -1.006 8.859 1 95.69 75 PHE B O 1
ATOM 1295 N N . MET B 1 76 ? -11.75 -1.246 7.117 1 92.88 76 MET B N 1
ATOM 1296 C CA . MET B 1 76 ? -12.68 -0.223 7.59 1 92.88 76 MET B CA 1
ATOM 1297 C C . MET B 1 76 ? -13.234 -0.583 8.961 1 92.88 76 MET B C 1
ATOM 1299 O O . MET B 1 76 ? -13.391 0.288 9.82 1 92.88 76 MET B O 1
ATOM 1303 N N . GLN B 1 77 ? -13.5 -1.81 9.148 1 92.31 77 GLN B N 1
ATOM 1304 C CA . GLN B 1 77 ? -14 -2.264 10.438 1 92.31 77 GLN B CA 1
ATOM 1305 C C . GLN B 1 77 ? -12.961 -2.068 11.531 1 92.31 77 GLN B C 1
ATOM 1307 O O . GLN B 1 77 ? -13.281 -1.609 12.633 1 92.31 77 GLN B O 1
ATOM 1312 N N . THR B 1 78 ? -11.758 -2.465 11.219 1 92.25 78 THR B N 1
ATOM 1313 C CA . THR B 1 78 ? -10.664 -2.324 12.172 1 92.25 78 THR B CA 1
ATOM 1314 C C . THR B 1 78 ? -10.391 -0.852 12.461 1 92.25 78 THR B C 1
ATOM 1316 O O . THR B 1 78 ? -10.156 -0.474 13.609 1 92.25 78 THR B O 1
ATOM 1319 N N . PHE B 1 79 ? -10.391 -0.096 11.406 1 89.94 79 PHE B N 1
ATOM 1320 C CA . PHE B 1 79 ? -10.18 1.343 11.508 1 89.94 79 PHE B CA 1
ATOM 1321 C C . PHE B 1 79 ? -11.203 1.977 12.445 1 89.94 79 PHE B C 1
ATOM 1323 O O . PHE B 1 79 ? -10.859 2.832 13.266 1 89.94 79 PHE B O 1
ATOM 1330 N N . ASP B 1 80 ? -12.453 1.629 12.336 1 85.94 80 ASP B N 1
ATOM 1331 C CA . ASP B 1 80 ? -13.539 2.133 13.18 1 85.94 80 ASP B CA 1
ATOM 1332 C C . ASP B 1 80 ? -13.273 1.827 14.648 1 85.94 80 ASP B C 1
ATOM 1334 O O . ASP B 1 80 ? -13.57 2.648 15.523 1 85.94 80 ASP B O 1
ATOM 1338 N N . LYS B 1 81 ? -12.75 0.699 14.836 1 84.81 81 LYS B N 1
ATOM 1339 C CA . LYS B 1 81 ? -12.484 0.289 16.203 1 84.81 81 LYS B CA 1
ATOM 1340 C C . LYS B 1 81 ? -11.375 1.143 16.828 1 84.81 81 LYS B C 1
ATOM 1342 O O . LYS B 1 81 ? -11.438 1.476 18.016 1 84.81 81 LYS B O 1
ATOM 1347 N N . PHE B 1 82 ? -10.422 1.499 16.031 1 75.12 82 PHE B N 1
ATOM 1348 C CA . PHE B 1 82 ? -9.289 2.268 16.531 1 75.12 82 PHE B CA 1
ATOM 1349 C C . PHE B 1 82 ? -9.625 3.75 16.609 1 75.12 82 PHE B C 1
ATOM 1351 O O . PHE B 1 82 ? -9.141 4.461 17.484 1 75.12 82 PHE B O 1
ATOM 1358 N N . SER B 1 83 ? -10.312 4.203 15.602 1 68.38 83 SER B N 1
ATOM 1359 C CA . SER B 1 83 ? -10.664 5.617 15.578 1 68.38 83 SER B CA 1
ATOM 1360 C C . SER B 1 83 ? -11.695 5.945 16.656 1 68.38 83 SER B C 1
ATOM 1362 O O . SER B 1 83 ? -11.828 7.102 17.062 1 68.38 83 SER B O 1
ATOM 1364 N N . LYS B 1 84 ? -12.68 5.074 17.016 1 63 84 LYS B N 1
ATOM 1365 C CA . LYS B 1 84 ? -13.633 5.297 18.094 1 63 84 LYS B CA 1
ATOM 1366 C C . LYS B 1 84 ? -12.93 5.289 19.453 1 63 84 LYS B C 1
ATOM 1368 O O . LYS B 1 84 ? -13.523 5.66 20.469 1 63 84 LYS B O 1
ATOM 1373 N N . ARG B 1 85 ? -11.805 4.75 19.578 1 50.41 85 ARG B N 1
ATOM 1374 C CA . ARG B 1 85 ? -11.242 4.773 20.922 1 50.41 85 ARG B CA 1
ATOM 1375 C C . ARG B 1 85 ? -10.914 6.195 21.359 1 50.41 85 ARG B C 1
ATOM 1377 O O . ARG B 1 85 ? -10.172 6.906 20.672 1 50.41 85 ARG B O 1
ATOM 1384 N N . PRO B 1 86 ? -11.75 6.785 22.234 1 40.59 86 PRO B N 1
ATOM 1385 C CA . PRO B 1 86 ? -11.5 8.086 22.859 1 40.59 86 PRO B CA 1
ATOM 1386 C C . PRO B 1 86 ? -10.031 8.297 23.219 1 40.59 86 PRO B C 1
ATOM 1388 O O . PRO B 1 86 ? -9.312 7.328 23.469 1 40.59 86 PRO B O 1
ATOM 1391 N N . SER B 1 87 ? -9.383 9.516 22.75 1 32.47 87 SER B N 1
ATOM 1392 C CA . SER B 1 87 ? -8.172 9.883 23.484 1 32.47 87 SER B CA 1
ATOM 1393 C C . SER B 1 87 ? -8.289 9.523 24.969 1 32.47 87 SER B C 1
ATOM 1395 O O . SER B 1 87 ? -9.375 9.625 25.547 1 32.47 87 SER B O 1
#

pLDDT: mean 85.57, std 18.67, range [25.48, 98.12]

Organism: Acinetobacter baumannii (strain ATCC 19606 / DSM 30007 / JCM 6841 / CCUG 19606 / CIP 70.34 / NBRC 109757 / NCIMB 12457 / NCTC 12156 / 81) (NCBI:txid575584)

Sequence (174 aa):
MKQIELNTISGTSDQIAEEIFKKIIGPMVDEMNSQDKDSAKVFTFSVMWLGMALYAAQFEPHNAKKTIQFSVDQFMQTFDKFSKRPSMKQIELNTISGTSDQIAEEIFKKIIGPMVDEMNSQDKDSAKVFTFSVMWLGMALYAAQFEPHNAKKTIQFSVDQFMQTFDKFSKRPS

Radius of gyration: 15.98 Å; Cα contacts (8 Å, |Δi|>4): 169; chains: 2; bounding box: 38×40×48 Å